Protein AF-A0ABD5LUM9-F1 (afdb_monomer)

Secondary structure (DSSP, 8-state):
-EES-BSEEEEEEESSSSSTTEEEBTTB-----S-SSS------EEEEEEEPTT---B-S-EE----------

Sequence (73 aa):
MKGTAGGVSIQLTAINSTTPNQDVTYNNQSVDFGNGNDPIGNMKFKARMTATAGQTVTEGTVISSATYAVAYK

Structure (mmCIF, N/CA/C/O backbone):
data_AF-A0ABD5LUM9-F1
#
_entry.id   AF-A0ABD5LUM9-F1
#
loop_
_atom_site.group_PDB
_atom_site.id
_atom_site.type_symbol
_atom_site.label_atom_id
_atom_site.label_alt_id
_atom_site.label_comp_id
_atom_site.label_asym_id
_atom_site.label_entity_id
_atom_site.label_seq_id
_atom_site.pdbx_PDB_ins_code
_atom_site.Cartn_x
_atom_site.Cartn_y
_atom_site.Cartn_z
_atom_site.occupancy
_atom_site.B_iso_or_equiv
_atom_site.auth_seq_id
_atom_site.auth_comp_id
_atom_site.auth_asym_id
_atom_site.auth_atom_id
_atom_site.pdbx_PDB_model_num
ATOM 1 N N . MET A 1 1 ? -11.629 -2.375 4.534 1.00 67.44 1 MET A N 1
ATOM 2 C CA . MET A 1 1 ? -10.942 -3.050 5.656 1.00 67.44 1 MET A CA 1
ATOM 3 C C . MET A 1 1 ? -11.958 -3.907 6.389 1.00 67.44 1 MET A C 1
ATOM 5 O O . MET A 1 1 ? -13.112 -3.503 6.487 1.00 67.44 1 MET A O 1
ATOM 9 N N . LYS A 1 2 ? -11.564 -5.103 6.818 1.00 80.88 2 LYS A N 1
ATOM 10 C CA . LYS A 1 2 ? -12.337 -5.967 7.718 1.00 80.88 2 LYS A CA 1
ATOM 11 C C . LYS A 1 2 ? -11.645 -5.960 9.086 1.00 80.88 2 LYS A C 1
ATOM 13 O O . LYS A 1 2 ? -10.465 -5.628 9.166 1.00 80.88 2 LYS A O 1
ATOM 18 N N . GLY A 1 3 ? -12.364 -6.326 10.139 1.00 86.81 3 GLY A N 1
ATOM 19 C CA . GLY A 1 3 ? -11.841 -6.348 11.505 1.00 86.81 3 GLY A CA 1
ATOM 20 C C . GLY A 1 3 ? -12.628 -5.447 12.451 1.00 86.81 3 GLY A C 1
ATOM 21 O O . GLY A 1 3 ? -13.662 -4.897 12.071 1.00 86.81 3 GLY A O 1
ATOM 22 N N . THR A 1 4 ? -12.152 -5.354 13.688 1.00 94.94 4 THR A N 1
ATOM 23 C CA . THR A 1 4 ? -12.835 -4.667 14.798 1.00 94.94 4 THR A CA 1
ATOM 24 C C . THR A 1 4 ? -12.144 -3.382 15.246 1.00 94.94 4 THR A C 1
ATOM 26 O O . THR A 1 4 ? -12.723 -2.640 16.033 1.00 94.94 4 THR A O 1
ATOM 29 N N . ALA A 1 5 ? -10.933 -3.099 14.755 1.00 94.50 5 ALA A N 1
ATOM 30 C CA . ALA A 1 5 ? -10.245 -1.851 15.067 1.00 94.50 5 ALA A CA 1
ATOM 31 C C . ALA A 1 5 ? -10.933 -0.652 14.397 1.00 94.50 5 ALA A C 1
ATOM 33 O O . ALA A 1 5 ? -11.339 -0.716 13.232 1.00 94.50 5 ALA A O 1
ATOM 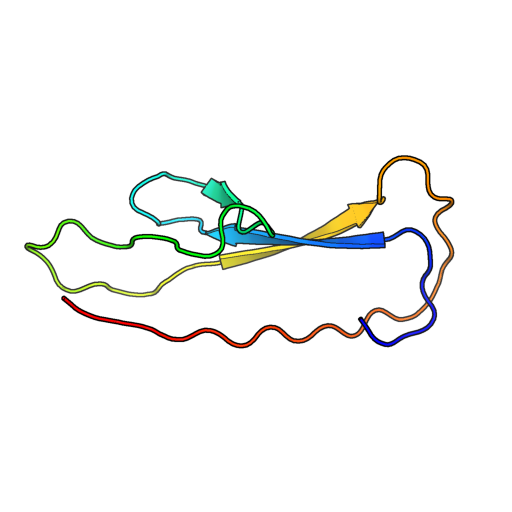34 N N . GLY A 1 6 ? -11.018 0.455 15.129 1.00 95.12 6 GLY A N 1
ATOM 35 C CA . GLY A 1 6 ? -11.613 1.714 14.687 1.00 95.12 6 GLY A CA 1
ATOM 36 C C . GLY A 1 6 ? -10.571 2.822 14.590 1.00 95.12 6 GLY A C 1
ATOM 37 O O . GLY A 1 6 ? -9.533 2.778 15.247 1.00 95.12 6 GLY A O 1
ATOM 38 N N . GLY A 1 7 ? -10.830 3.815 13.737 1.00 94.50 7 GLY A N 1
ATOM 39 C CA . GLY A 1 7 ? -9.993 5.016 13.626 1.00 94.50 7 GLY A CA 1
ATOM 40 C C . GLY A 1 7 ? -8.582 4.798 13.074 1.00 94.50 7 GLY A C 1
ATOM 41 O O . GLY A 1 7 ? -7.735 5.676 13.214 1.00 94.50 7 GLY A O 1
ATOM 42 N N . VAL A 1 8 ? -8.318 3.663 12.425 1.00 94.81 8 VAL A N 1
ATOM 43 C CA . VAL A 1 8 ? -7.020 3.343 11.815 1.00 94.81 8 VAL A CA 1
ATOM 44 C C . VAL A 1 8 ? -7.140 3.097 10.315 1.00 94.81 8 VAL A C 1
ATOM 46 O O . VAL A 1 8 ? -8.205 2.757 9.800 1.00 94.81 8 VAL A O 1
ATOM 49 N N . SER A 1 9 ? -6.026 3.255 9.610 1.00 91.75 9 SER A N 1
ATOM 50 C CA . SER A 1 9 ? -5.850 2.917 8.198 1.00 91.75 9 SER A CA 1
ATOM 51 C C . SER A 1 9 ? -4.478 2.276 7.974 1.00 91.75 9 SER A C 1
ATOM 53 O O . SER A 1 9 ? -3.612 2.314 8.849 1.00 91.75 9 SER A O 1
ATOM 55 N N . ILE A 1 10 ? -4.278 1.655 6.811 1.00 92.50 10 ILE A N 1
ATOM 56 C CA . ILE A 1 10 ? -2.970 1.144 6.389 1.00 92.50 10 ILE A CA 1
ATOM 57 C C . ILE A 1 10 ? -2.415 2.081 5.318 1.00 92.50 10 ILE A C 1
ATOM 59 O O . ILE A 1 10 ? -3.008 2.219 4.252 1.00 92.50 10 ILE A O 1
ATOM 63 N N . GLN A 1 11 ? -1.273 2.700 5.602 1.00 93.56 11 GLN A N 1
ATOM 64 C CA . GLN A 1 11 ? -0.473 3.428 4.624 1.00 93.56 11 GLN A CA 1
ATOM 65 C C . GLN A 1 11 ? 0.458 2.444 3.916 1.00 93.56 11 GLN A C 1
ATOM 67 O O . GLN A 1 11 ? 1.148 1.660 4.575 1.00 93.56 11 GLN A O 1
ATOM 72 N N . LEU A 1 12 ? 0.479 2.500 2.587 1.00 95.06 12 LEU A N 1
ATOM 73 C CA . LEU A 1 12 ? 1.387 1.736 1.743 1.00 95.06 12 LEU A CA 1
ATOM 74 C C . LEU A 1 12 ? 2.351 2.705 1.055 1.00 95.06 12 LEU A C 1
ATOM 76 O O . LEU A 1 12 ? 1.909 3.643 0.397 1.00 95.06 12 LEU A O 1
ATOM 80 N N . THR A 1 13 ? 3.649 2.458 1.179 1.00 96.44 13 THR A N 1
ATOM 81 C CA . THR A 1 13 ? 4.702 3.300 0.600 1.00 96.44 13 THR A CA 1
ATOM 82 C C . THR A 1 13 ? 5.596 2.453 -0.297 1.00 96.44 13 THR A C 1
ATOM 84 O O . THR A 1 13 ? 6.134 1.435 0.150 1.00 96.44 13 THR A 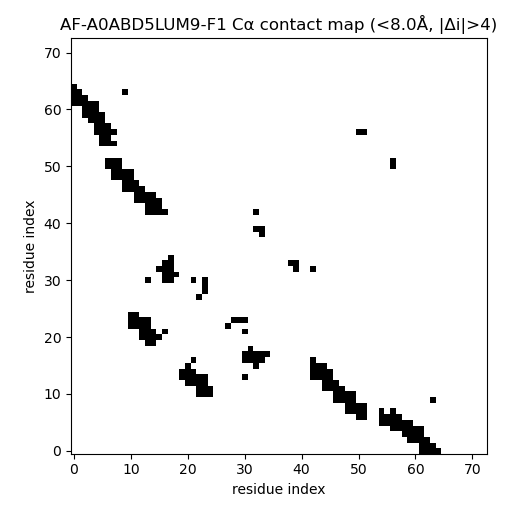O 1
ATOM 87 N N . ALA A 1 14 ? 5.778 2.864 -1.548 1.00 95.75 14 ALA A N 1
ATOM 88 C CA . ALA A 1 14 ? 6.756 2.294 -2.462 1.00 95.75 14 ALA A CA 1
ATOM 89 C C . ALA A 1 14 ? 8.149 2.850 -2.138 1.00 95.75 14 ALA A C 1
ATOM 91 O O . ALA A 1 14 ? 8.397 4.051 -2.206 1.00 95.75 14 ALA A O 1
ATOM 92 N N . ILE A 1 15 ? 9.064 1.975 -1.728 1.00 95.56 15 ILE A N 1
ATOM 93 C CA . ILE A 1 15 ? 10.366 2.384 -1.182 1.00 95.56 15 ILE A CA 1
ATOM 94 C C . ILE A 1 15 ? 11.378 2.668 -2.293 1.00 95.56 15 ILE A C 1
ATOM 96 O O . ILE A 1 15 ? 12.186 3.584 -2.170 1.00 95.56 15 ILE A O 1
ATOM 100 N N . ASN A 1 16 ? 11.332 1.891 -3.373 1.00 91.88 16 ASN A N 1
ATOM 101 C CA . ASN A 1 16 ? 12.293 1.944 -4.476 1.00 91.88 16 ASN A CA 1
ATOM 102 C C . ASN A 1 16 ? 11.641 2.245 -5.835 1.00 91.88 16 ASN A C 1
ATOM 104 O O . ASN A 1 16 ? 12.112 1.768 -6.867 1.00 91.88 16 ASN A O 1
ATOM 108 N N . SER A 1 17 ? 10.546 2.998 -5.825 1.00 93.62 17 SER A N 1
ATOM 109 C CA . SER A 1 17 ? 9.971 3.607 -7.024 1.00 93.62 17 SER A CA 1
ATOM 110 C C . SER A 1 17 ? 10.875 4.706 -7.592 1.00 93.62 17 SER A C 1
ATOM 112 O O . SER A 1 17 ? 11.835 5.134 -6.946 1.00 93.62 17 SER A O 1
ATOM 114 N N . THR A 1 18 ? 10.559 5.181 -8.799 1.00 92.44 18 THR A N 1
ATOM 115 C CA . THR A 1 18 ? 11.257 6.306 -9.456 1.00 92.44 18 THR A CA 1
ATOM 116 C C . THR A 1 18 ? 11.251 7.567 -8.602 1.00 92.44 18 THR A C 1
ATOM 118 O O . THR A 1 18 ? 12.260 8.262 -8.509 1.00 92.44 18 THR A O 1
ATOM 121 N N . THR A 1 19 ? 10.128 7.825 -7.930 1.00 93.44 19 THR A N 1
ATOM 122 C CA . THR A 1 19 ? 10.039 8.770 -6.817 1.00 93.44 19 THR A CA 1
ATOM 123 C C . THR A 1 19 ? 10.265 7.998 -5.515 1.00 93.44 19 THR A C 1
ATOM 125 O O . THR A 1 19 ? 9.415 7.180 -5.164 1.00 93.44 19 THR A O 1
ATOM 128 N N . PRO A 1 20 ? 11.377 8.198 -4.784 1.00 92.38 20 PRO A N 1
ATOM 129 C CA . PRO A 1 20 ? 11.661 7.424 -3.576 1.00 92.38 20 PRO A CA 1
ATOM 130 C C . PRO A 1 20 ? 10.629 7.649 -2.464 1.00 92.38 20 PRO A C 1
ATOM 132 O O . PRO A 1 20 ? 10.226 8.783 -2.212 1.00 92.38 20 PRO A O 1
ATOM 135 N N . ASN A 1 21 ? 10.273 6.582 -1.741 1.00 95.00 21 ASN A N 1
ATOM 136 C CA . ASN A 1 21 ? 9.305 6.608 -0.634 1.00 95.00 21 ASN A CA 1
ATOM 137 C C . ASN A 1 21 ? 7.941 7.209 -1.022 1.00 95.00 21 ASN A C 1
ATOM 139 O O . ASN A 1 21 ? 7.343 7.961 -0.251 1.00 95.00 21 ASN A O 1
ATOM 143 N N . GLN A 1 22 ? 7.452 6.887 -2.219 1.00 96.31 22 GLN A N 1
ATOM 144 C CA . GLN A 1 22 ? 6.178 7.392 -2.714 1.00 96.31 22 GLN A CA 1
ATOM 145 C C . GLN A 1 22 ? 5.009 6.675 -2.039 1.00 96.31 22 GLN A C 1
ATOM 147 O O . GLN A 1 22 ? 4.891 5.450 -2.092 1.00 96.31 22 GLN A O 1
ATOM 152 N N . ASP A 1 23 ? 4.107 7.442 -1.435 1.00 95.75 23 ASP A N 1
ATOM 153 C CA . ASP A 1 23 ? 2.878 6.893 -0.876 1.00 95.75 23 ASP A CA 1
ATOM 154 C C . ASP A 1 23 ? 1.880 6.512 -1.976 1.00 95.75 23 ASP A C 1
ATOM 156 O O . ASP A 1 23 ? 1.597 7.283 -2.902 1.00 95.75 23 ASP A O 1
ATOM 160 N N . VAL A 1 24 ? 1.299 5.323 -1.825 1.00 93.94 24 VAL A N 1
ATOM 161 C CA . VAL A 1 24 ? 0.157 4.864 -2.614 1.00 93.94 24 VAL A CA 1
ATOM 162 C C . VAL A 1 24 ? -1.102 5.384 -1.940 1.00 93.94 24 VAL A C 1
ATOM 164 O O . VAL A 1 24 ? -1.429 5.005 -0.813 1.00 93.94 24 VAL A O 1
ATOM 167 N N . THR A 1 25 ? -1.816 6.269 -2.626 1.00 91.25 25 THR A N 1
ATOM 168 C CA . THR A 1 25 ? -3.027 6.908 -2.096 1.00 91.25 25 THR A CA 1
ATOM 169 C C . THR A 1 25 ? -4.192 6.714 -3.053 1.00 91.25 25 THR A C 1
ATOM 171 O O . THR A 1 25 ? -4.013 6.311 -4.199 1.00 91.25 25 THR A O 1
ATOM 174 N N . TYR A 1 26 ? -5.407 7.047 -2.612 1.00 86.00 26 TYR A N 1
ATOM 175 C CA . TYR A 1 26 ? -6.568 7.045 -3.503 1.00 86.00 26 TYR A CA 1
ATOM 176 C C . TYR A 1 26 ? -6.361 7.940 -4.739 1.00 86.00 26 TYR A C 1
ATOM 178 O O . TYR A 1 26 ? -6.754 7.559 -5.836 1.00 86.00 26 TYR A O 1
ATOM 186 N N . ASN A 1 27 ? -5.690 9.085 -4.571 1.00 89.88 27 ASN A N 1
ATOM 187 C CA . ASN A 1 27 ? -5.401 10.026 -5.656 1.00 89.88 27 ASN A CA 1
ATOM 188 C C . ASN A 1 27 ? -4.143 9.657 -6.459 1.00 89.88 27 ASN A C 1
ATOM 190 O O . ASN A 1 27 ? -3.880 10.266 -7.490 1.00 89.88 27 ASN A O 1
ATOM 194 N N . ASN A 1 28 ? -3.355 8.690 -5.984 1.00 89.31 28 ASN A N 1
ATOM 195 C CA . ASN A 1 28 ? -2.116 8.261 -6.615 1.00 89.31 28 ASN A CA 1
ATOM 196 C C . ASN A 1 28 ? -1.958 6.741 -6.490 1.00 89.31 28 ASN A C 1
ATOM 198 O O . ASN A 1 28 ? -1.272 6.238 -5.598 1.00 89.31 28 ASN A O 1
ATOM 202 N N . GLN A 1 29 ? -2.662 6.023 -7.365 1.00 89.69 29 GLN A N 1
ATOM 203 C CA . GLN A 1 29 ? -2.715 4.556 -7.371 1.00 89.69 29 GLN A CA 1
ATOM 204 C C . GLN A 1 29 ? -1.668 3.919 -8.291 1.00 89.69 29 GLN A C 1
ATOM 206 O O . GLN A 1 29 ? -1.423 2.720 -8.199 1.00 89.69 29 GLN A O 1
ATOM 211 N N . SER A 1 30 ? -1.069 4.710 -9.184 1.00 92.12 30 SER A N 1
ATOM 212 C CA . SER A 1 30 ? -0.004 4.261 -10.081 1.00 92.12 30 SER A CA 1
ATOM 213 C C . SER A 1 30 ? 1.350 4.655 -9.505 1.00 92.12 30 SER A C 1
ATOM 215 O O . SER A 1 30 ? 1.526 5.777 -9.035 1.00 92.12 30 SER A O 1
ATOM 217 N N . VAL A 1 31 ? 2.291 3.717 -9.525 1.00 92.94 31 VAL A N 1
ATOM 218 C CA . VAL A 1 31 ? 3.663 3.920 -9.065 1.00 92.94 31 VAL A CA 1
ATOM 219 C C . VAL A 1 31 ? 4.593 3.368 -10.124 1.00 92.94 31 VAL A C 1
ATOM 221 O O . VAL A 1 31 ? 4.477 2.201 -10.501 1.00 92.94 31 VAL A O 1
ATOM 224 N N . ASP A 1 32 ? 5.530 4.199 -10.559 1.00 92.50 32 ASP A N 1
ATOM 225 C CA . ASP A 1 32 ? 6.510 3.813 -11.559 1.00 92.50 32 ASP A CA 1
ATOM 226 C C . ASP A 1 32 ? 7.758 3.227 -10.893 1.00 92.50 32 ASP A C 1
ATOM 228 O O . ASP A 1 32 ? 8.272 3.735 -9.889 1.00 92.50 32 ASP A O 1
ATOM 232 N N . PHE A 1 33 ? 8.267 2.151 -11.484 1.00 91.31 33 PHE A N 1
ATOM 233 C CA . PHE A 1 33 ? 9.499 1.488 -11.074 1.00 91.31 33 PHE A CA 1
ATOM 234 C C . PHE A 1 33 ? 10.457 1.400 -12.264 1.00 91.31 33 PHE A C 1
ATOM 236 O O . PHE A 1 33 ? 10.037 1.146 -13.389 1.00 91.31 33 PHE A O 1
ATOM 243 N N . GLY A 1 34 ? 11.756 1.554 -11.998 1.00 85.00 34 GLY A N 1
ATOM 244 C CA . GLY A 1 34 ? 12.802 1.464 -13.020 1.00 85.00 34 GLY A CA 1
ATOM 245 C C . GLY A 1 34 ? 12.961 2.724 -13.877 1.00 85.00 34 GLY A C 1
ATOM 246 O O . GLY A 1 34 ? 12.279 3.723 -13.689 1.00 85.00 34 GLY A O 1
ATOM 247 N N . ASN A 1 35 ? 13.919 2.683 -14.801 1.00 82.12 35 ASN A N 1
ATOM 248 C CA . ASN A 1 35 ? 14.311 3.809 -15.659 1.00 82.12 35 ASN A CA 1
ATOM 249 C C . ASN A 1 35 ? 14.020 3.559 -17.155 1.00 82.12 35 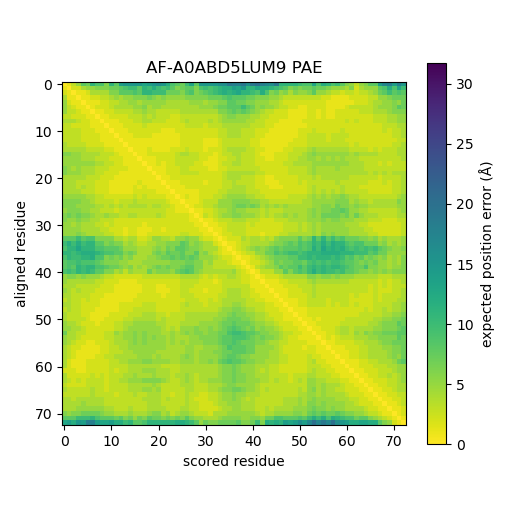ASN A C 1
ATOM 251 O O . ASN A 1 35 ? 14.452 4.343 -17.994 1.00 82.12 35 ASN A O 1
ATOM 255 N N . GLY A 1 36 ? 13.347 2.450 -17.486 1.00 79.8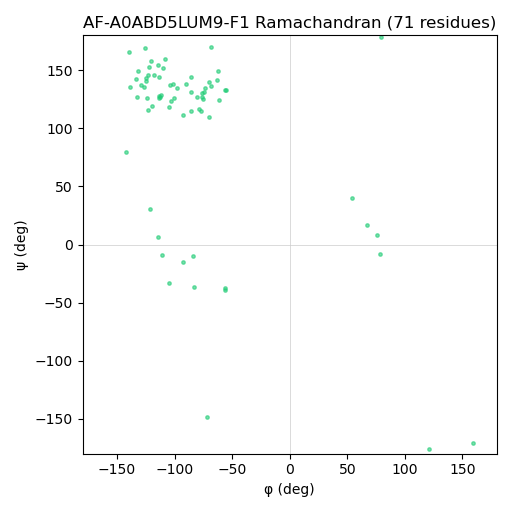8 36 GLY A N 1
ATOM 256 C CA . GLY A 1 36 ? 13.068 2.021 -18.862 1.00 79.88 36 GLY A CA 1
ATOM 257 C C . GLY A 1 36 ? 14.238 1.357 -19.601 1.00 79.88 36 GLY A C 1
ATOM 258 O O . GLY A 1 36 ? 14.020 0.801 -20.670 1.00 79.88 36 GLY A O 1
ATOM 259 N N . ASN A 1 37 ? 15.451 1.364 -19.042 1.00 83.56 37 ASN A N 1
ATOM 260 C CA . ASN A 1 37 ? 16.646 0.780 -19.665 1.00 83.56 37 ASN A CA 1
ATOM 261 C C . ASN A 1 37 ? 17.049 -0.551 -19.023 1.00 83.56 37 ASN A C 1
ATOM 263 O O . ASN A 1 37 ? 17.554 -1.441 -19.704 1.00 83.56 37 ASN A O 1
ATOM 267 N N . ASP A 1 38 ? 16.806 -0.684 -17.718 1.00 83.69 38 ASP A N 1
ATOM 268 C CA . ASP A 1 38 ? 17.191 -1.848 -16.929 1.00 83.69 38 ASP A CA 1
ATOM 269 C C . ASP A 1 38 ? 15.968 -2.674 -16.499 1.00 83.69 38 ASP A C 1
ATOM 271 O O . ASP A 1 38 ? 14.877 -2.122 -16.297 1.00 83.69 38 ASP A O 1
ATOM 275 N N . PRO A 1 39 ? 16.129 -3.994 -16.286 1.00 81.75 39 PRO A N 1
ATOM 276 C CA . PRO A 1 39 ? 15.084 -4.817 -15.695 1.00 81.75 39 PRO A CA 1
ATOM 277 C C . PRO A 1 39 ? 14.621 -4.264 -14.343 1.00 81.75 39 PRO A C 1
ATOM 279 O O . PRO A 1 39 ? 15.425 -3.977 -13.452 1.00 81.75 39 PRO A O 1
ATOM 282 N N . ILE A 1 40 ? 13.303 -4.177 -14.162 1.00 78.94 40 ILE A N 1
ATOM 283 C CA . ILE A 1 40 ? 12.714 -3.852 -12.863 1.00 78.94 40 ILE A CA 1
ATOM 284 C C . ILE A 1 40 ? 12.935 -5.061 -11.946 1.00 78.94 40 ILE A C 1
ATOM 286 O O . ILE A 1 40 ? 12.351 -6.123 -12.150 1.00 78.94 40 ILE A O 1
ATOM 290 N N . GLY A 1 41 ? 13.811 -4.907 -10.950 1.00 82.38 41 GLY A N 1
ATOM 291 C CA . GLY A 1 41 ? 14.022 -5.903 -9.899 1.00 82.38 41 GLY A CA 1
ATOM 292 C C . GLY A 1 41 ? 12.846 -5.973 -8.913 1.00 82.38 41 GLY A C 1
ATOM 293 O O . GLY A 1 41 ? 11.696 -5.705 -9.245 1.00 82.38 41 GLY A O 1
ATOM 294 N N . ASN A 1 42 ? 13.121 -6.302 -7.649 1.00 90.12 42 ASN A N 1
ATOM 295 C CA . ASN A 1 42 ? 12.068 -6.368 -6.630 1.00 90.12 42 ASN A CA 1
ATOM 296 C C . ASN A 1 42 ? 11.387 -5.005 -6.433 1.00 90.12 42 ASN A C 1
ATOM 298 O O . ASN A 1 42 ? 12.047 -4.038 -6.052 1.00 90.12 42 ASN A O 1
ATOM 302 N N . MET A 1 43 ? 10.063 -4.950 -6.574 1.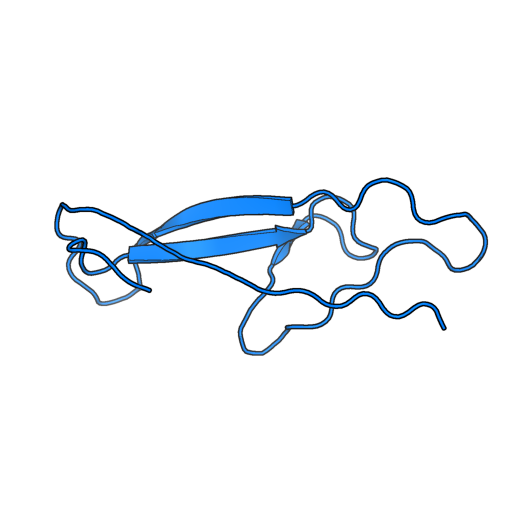00 90.94 43 MET A N 1
ATOM 303 C CA . MET A 1 43 ? 9.256 -3.820 -6.106 1.00 90.94 43 MET A CA 1
ATOM 304 C C . MET A 1 43 ? 9.092 -3.932 -4.585 1.00 90.94 43 MET A C 1
ATOM 306 O O . MET A 1 43 ? 8.516 -4.900 -4.083 1.00 90.94 43 MET A O 1
ATOM 310 N N . LYS A 1 44 ? 9.640 -2.976 -3.832 1.00 93.19 44 LYS A N 1
ATOM 311 C CA . LYS A 1 44 ? 9.629 -2.990 -2.364 1.00 93.19 44 LYS A CA 1
ATOM 312 C C . LYS A 1 44 ? 8.579 -2.027 -1.841 1.00 93.19 44 LYS A C 1
ATOM 314 O O . LYS A 1 44 ? 8.656 -0.824 -2.081 1.00 93.19 44 LYS A O 1
ATOM 319 N N . PHE A 1 45 ? 7.665 -2.555 -1.039 1.00 94.44 45 PHE A N 1
ATOM 320 C CA . PHE A 1 45 ? 6.656 -1.767 -0.349 1.00 94.44 45 PHE A CA 1
ATOM 321 C C . PHE A 1 45 ? 6.807 -1.891 1.162 1.00 94.44 45 PHE A C 1
ATOM 323 O O . PHE A 1 45 ? 7.150 -2.952 1.687 1.00 94.44 45 PHE A O 1
ATOM 330 N N . LYS A 1 46 ? 6.504 -0.802 1.862 1.00 95.75 46 LYS A N 1
ATOM 331 C CA . LYS A 1 46 ? 6.337 -0.772 3.311 1.00 95.75 46 LYS A CA 1
ATOM 332 C C . LYS A 1 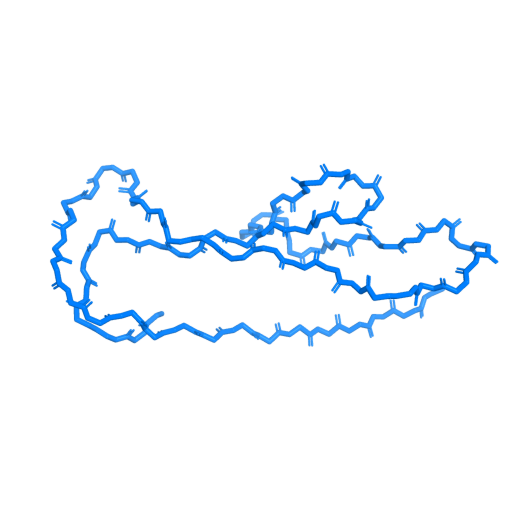46 ? 4.872 -0.513 3.622 1.00 95.75 46 LYS A C 1
ATOM 334 O O . LYS A 1 46 ? 4.300 0.447 3.121 1.00 95.75 46 LYS A O 1
ATOM 339 N N . ALA A 1 47 ? 4.289 -1.350 4.471 1.00 94.50 47 ALA A N 1
ATOM 340 C CA . ALA A 1 47 ? 2.967 -1.121 5.033 1.00 94.50 47 ALA A CA 1
ATOM 341 C C . ALA A 1 47 ? 3.098 -0.653 6.487 1.00 94.50 47 ALA A C 1
ATOM 343 O O . ALA A 1 47 ? 3.905 -1.193 7.249 1.00 94.50 47 ALA A O 1
ATOM 344 N N . ARG A 1 48 ? 2.308 0.347 6.879 1.00 94.12 48 ARG A N 1
ATOM 345 C CA . ARG A 1 48 ? 2.242 0.850 8.255 1.00 94.12 48 ARG A CA 1
ATOM 346 C C . ARG A 1 48 ? 0.796 1.138 8.638 1.00 94.12 48 ARG A C 1
ATOM 348 O O . ARG A 1 48 ? 0.076 1.780 7.883 1.00 94.12 48 ARG A O 1
ATOM 355 N N . MET A 1 49 ? 0.396 0.726 9.836 1.00 92.69 49 MET A N 1
ATOM 356 C CA . MET A 1 49 ? -0.859 1.175 10.437 1.00 92.69 49 MET A CA 1
ATOM 357 C C . MET A 1 49 ? -0.720 2.622 10.923 1.00 92.69 49 MET A C 1
ATOM 359 O O . MET A 1 49 ? 0.248 2.955 11.606 1.00 92.69 49 MET A O 1
ATOM 363 N N . THR A 1 50 ? -1.675 3.478 10.572 1.00 93.56 50 THR A N 1
ATOM 364 C CA . THR A 1 50 ? -1.707 4.895 10.952 1.00 93.56 50 THR A CA 1
ATOM 365 C C . THR A 1 50 ? -3.078 5.277 11.496 1.00 93.56 50 THR A C 1
ATOM 367 O O . THR A 1 50 ? -4.094 4.722 11.076 1.00 93.56 50 THR A O 1
ATOM 370 N N . ALA A 1 51 ? -3.116 6.235 12.420 1.00 95.00 51 ALA A N 1
ATOM 371 C CA . ALA A 1 51 ? -4.367 6.823 12.877 1.00 95.00 51 ALA A CA 1
ATOM 372 C C . ALA A 1 51 ? -4.996 7.642 11.742 1.00 95.00 51 ALA A C 1
ATOM 374 O O . ALA A 1 51 ? -4.305 8.385 11.037 1.00 95.00 51 ALA A O 1
ATOM 375 N N . THR A 1 52 ? -6.302 7.497 11.560 1.00 91.81 52 THR A N 1
ATOM 376 C CA . THR A 1 52 ? -7.068 8.287 10.598 1.00 91.81 52 THR A CA 1
ATOM 377 C C . THR A 1 52 ? -7.384 9.643 11.219 1.00 91.81 52 THR A C 1
ATOM 379 O O . THR A 1 52 ? -7.921 9.717 12.323 1.00 91.81 52 THR A O 1
ATOM 382 N N . ALA A 1 53 ? -7.049 10.727 10.516 1.00 92.69 53 ALA A N 1
ATOM 383 C CA . ALA A 1 53 ? -7.260 12.081 11.017 1.00 92.69 53 ALA A CA 1
ATOM 384 C C . ALA A 1 53 ? -8.736 12.321 11.388 1.00 92.69 53 ALA A C 1
ATOM 386 O O . ALA A 1 53 ? -9.641 11.981 10.626 1.00 92.69 53 ALA A O 1
ATOM 387 N N . GLY A 1 54 ? -8.963 12.903 12.568 1.00 94.88 54 GLY A N 1
ATOM 388 C CA . GLY A 1 54 ? -10.304 13.214 13.072 1.00 94.88 54 GLY A CA 1
ATOM 389 C C . GLY A 1 54 ? -11.105 12.017 13.591 1.00 94.88 54 GLY A C 1
ATOM 390 O O . GLY A 1 54 ? -12.282 12.184 13.890 1.00 94.88 54 GLY A O 1
ATOM 391 N N . GLN A 1 55 ? -10.503 10.829 13.708 1.00 95.06 55 GLN A N 1
ATOM 392 C CA . GLN A 1 55 ? -11.170 9.632 14.223 1.00 95.06 55 GLN A CA 1
ATOM 393 C C . GLN A 1 55 ? -10.575 9.188 15.562 1.00 95.06 55 GLN A C 1
ATOM 395 O O . GLN A 1 55 ? -9.365 9.266 15.778 1.00 95.06 55 GLN A O 1
ATOM 400 N N . THR A 1 56 ? -11.419 8.670 16.455 1.00 96.31 56 THR A N 1
ATOM 401 C CA . THR A 1 56 ? -10.972 8.008 17.687 1.00 96.31 56 THR A CA 1
ATOM 402 C C . THR A 1 56 ? -10.441 6.616 17.360 1.00 96.31 56 THR A C 1
ATOM 404 O O . THR A 1 56 ? -11.135 5.818 16.730 1.00 96.31 56 THR A O 1
ATOM 407 N N . VAL A 1 57 ? -9.217 6.314 17.798 1.00 96.56 57 VAL A N 1
ATOM 408 C CA . VAL A 1 57 ? -8.621 4.981 17.647 1.00 96.56 57 VAL A CA 1
ATOM 409 C C . VAL A 1 57 ? -9.226 4.032 18.676 1.00 96.56 57 VAL A C 1
ATOM 411 O O . VAL A 1 57 ? -9.244 4.344 19.866 1.00 96.56 57 VAL A O 1
ATOM 414 N N . THR A 1 58 ? -9.684 2.864 18.228 1.00 96.69 58 THR A N 1
ATOM 415 C CA . THR A 1 58 ? -10.158 1.791 19.111 1.00 96.69 58 THR A CA 1
ATOM 416 C C . THR A 1 58 ? -9.415 0.497 18.818 1.00 96.69 58 THR A C 1
ATOM 418 O O . THR A 1 58 ? -9.149 0.164 17.659 1.00 96.69 58 THR A O 1
ATOM 421 N N . GLU A 1 59 ? -9.086 -0.239 19.877 1.00 95.69 59 GLU A N 1
ATOM 422 C CA . GLU A 1 59 ? -8.400 -1.523 19.772 1.00 95.69 59 GLU A CA 1
ATOM 423 C C . GLU A 1 59 ? -9.231 -2.552 19.005 1.00 95.69 59 GLU A C 1
ATOM 425 O O . GLU A 1 59 ? -10.464 -2.548 19.026 1.00 95.69 59 GLU A O 1
ATOM 430 N N . GLY A 1 60 ? -8.539 -3.459 18.324 1.00 94.81 60 GLY A N 1
ATOM 431 C CA . GLY A 1 60 ? -9.173 -4.543 17.600 1.00 94.81 60 GLY A CA 1
ATOM 432 C C . GLY A 1 60 ? -8.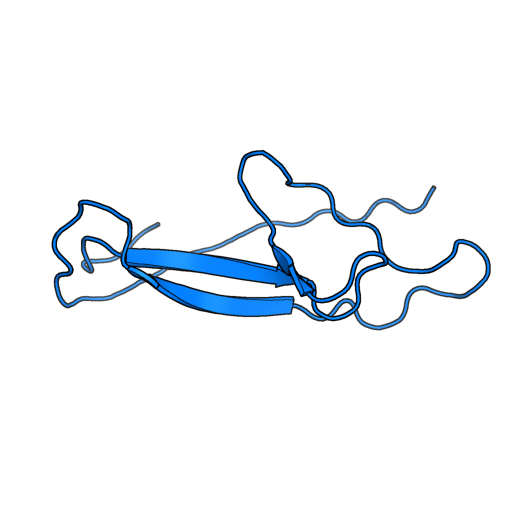277 -5.123 16.520 1.00 94.81 60 GLY A C 1
ATOM 433 O O . GLY A 1 60 ? -7.092 -4.812 16.408 1.00 94.81 60 GLY A O 1
ATOM 434 N N . THR A 1 61 ? -8.867 -5.983 15.700 1.00 94.31 61 THR A N 1
ATOM 435 C CA . THR A 1 61 ? -8.177 -6.600 14.567 1.00 94.31 61 THR A CA 1
ATOM 436 C C . THR A 1 61 ? -8.244 -5.702 13.336 1.00 94.31 61 THR A C 1
ATOM 438 O O . THR A 1 61 ? -9.265 -5.059 13.085 1.00 94.31 61 THR A O 1
ATOM 441 N N . VAL A 1 62 ? -7.173 -5.691 12.540 1.00 92.06 62 VAL A N 1
ATOM 442 C CA . VAL A 1 62 ? -7.137 -5.058 11.216 1.00 92.06 62 VAL A CA 1
ATOM 443 C C . VAL A 1 62 ? -6.820 -6.129 10.186 1.00 92.06 62 VAL A C 1
ATOM 445 O O . VAL A 1 62 ? -5.760 -6.747 10.228 1.00 92.06 62 VAL A O 1
ATOM 448 N N . ILE A 1 63 ? -7.732 -6.332 9.241 1.00 91.38 63 ILE A N 1
ATOM 449 C CA . ILE A 1 63 ? -7.545 -7.219 8.096 1.00 91.38 63 ILE A CA 1
ATOM 450 C C . ILE A 1 63 ? -7.757 -6.380 6.838 1.00 91.38 63 ILE A C 1
ATOM 452 O O . ILE A 1 63 ? -8.845 -5.851 6.581 1.00 91.38 63 ILE A O 1
ATOM 456 N N . SER A 1 64 ? -6.701 -6.232 6.046 1.00 87.19 64 SER A N 1
ATOM 457 C CA . SER A 1 64 ? -6.731 -5.465 4.806 1.00 87.19 64 SER A CA 1
ATOM 458 C C . SER A 1 64 ? -6.056 -6.245 3.690 1.00 87.19 64 SER A C 1
ATOM 460 O O . SER A 1 64 ? -5.056 -6.922 3.911 1.00 87.19 64 SER A O 1
ATOM 462 N N . SER A 1 65 ? -6.612 -6.128 2.493 1.00 89.69 65 SER A N 1
ATOM 463 C CA . SER A 1 65 ? -6.088 -6.717 1.269 1.00 89.69 65 SER A CA 1
ATOM 464 C C . SER A 1 65 ? -6.011 -5.629 0.209 1.00 89.69 65 SER A C 1
ATOM 466 O O . SER A 1 65 ? -6.953 -4.848 0.062 1.00 89.69 65 SER A O 1
ATOM 468 N N . ALA A 1 66 ? -4.918 -5.608 -0.542 1.00 86.50 66 ALA A N 1
ATOM 469 C CA . ALA A 1 66 ? -4.773 -4.793 -1.736 1.00 86.50 66 ALA A CA 1
ATOM 470 C C . ALA A 1 66 ? -4.361 -5.706 -2.890 1.00 86.50 66 ALA A C 1
ATOM 472 O O . ALA A 1 66 ? -3.497 -6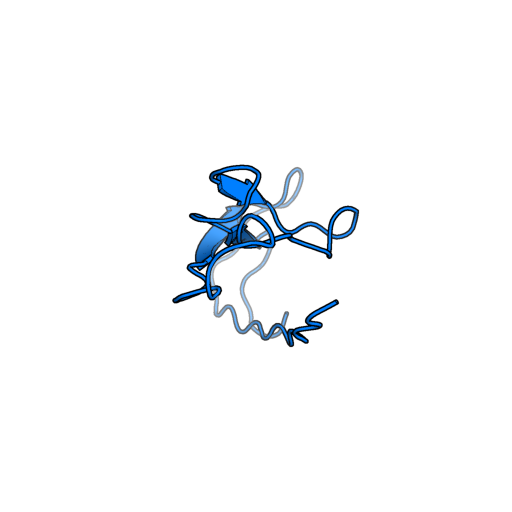.567 -2.725 1.00 86.50 66 ALA A O 1
ATOM 473 N N . THR A 1 67 ? -4.987 -5.509 -4.044 1.00 90.56 67 THR A N 1
ATOM 474 C CA . THR A 1 67 ? -4.609 -6.171 -5.292 1.00 90.56 67 THR A CA 1
ATOM 475 C C . THR A 1 67 ? -3.809 -5.180 -6.117 1.00 90.56 67 THR A C 1
ATOM 477 O O . THR A 1 67 ? -4.176 -4.009 -6.192 1.00 90.56 67 THR A O 1
ATOM 480 N N . TYR A 1 68 ? -2.730 -5.639 -6.739 1.00 88.88 68 TYR A N 1
ATOM 481 C CA . TYR A 1 68 ? -1.931 -4.838 -7.655 1.00 88.88 68 TYR A CA 1
ATOM 482 C C . TYR A 1 68 ? -1.877 -5.519 -9.020 1.00 88.88 68 TYR A C 1
ATOM 484 O O . TYR A 1 68 ? -1.991 -6.740 -9.127 1.00 88.88 68 TYR A O 1
ATOM 492 N N . ALA A 1 69 ? -1.702 -4.709 -10.057 1.00 89.56 69 ALA A N 1
ATOM 493 C CA . ALA A 1 69 ? -1.414 -5.157 -11.408 1.00 89.56 69 ALA A CA 1
ATOM 494 C C . ALA A 1 69 ? -0.113 -4.496 -11.862 1.00 89.56 69 ALA A C 1
ATOM 496 O O . ALA A 1 69 ? 0.172 -3.359 -11.484 1.00 89.56 69 ALA A O 1
ATOM 497 N N . VAL A 1 70 ? 0.669 -5.213 -12.662 1.00 86.56 70 VAL A N 1
ATOM 498 C CA . VAL A 1 70 ? 1.923 -4.712 -13.226 1.00 86.56 70 VAL A CA 1
ATOM 499 C C . VAL A 1 70 ? 1.735 -4.596 -14.728 1.00 86.56 70 VAL A C 1
ATOM 501 O O . VAL A 1 70 ? 1.354 -5.566 -15.381 1.00 86.56 70 VAL A O 1
ATOM 504 N N . ALA A 1 71 ? 2.000 -3.411 -15.265 1.00 84.38 71 ALA A N 1
ATOM 505 C CA . ALA A 1 71 ? 2.082 -3.184 -16.696 1.00 84.38 71 ALA A CA 1
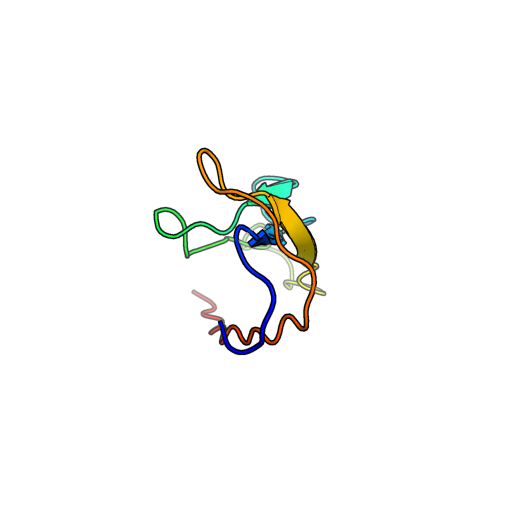ATOM 506 C C . ALA A 1 71 ? 3.526 -2.817 -17.039 1.00 84.38 71 ALA A C 1
ATOM 508 O O . ALA A 1 71 ? 4.090 -1.908 -16.435 1.00 84.38 71 ALA A O 1
ATOM 509 N N . TYR A 1 72 ? 4.105 -3.523 -18.004 1.00 76.44 72 TYR A N 1
ATOM 510 C CA . TYR A 1 72 ? 5.349 -3.124 -18.651 1.00 76.44 72 TYR A CA 1
ATOM 511 C C . TYR A 1 72 ? 4.976 -2.479 -19.988 1.00 76.44 72 TYR A C 1
ATOM 513 O O . TYR A 1 72 ? 4.190 -3.062 -20.740 1.00 76.44 72 TYR A O 1
ATOM 521 N N . LYS A 1 73 ? 5.456 -1.260 -20.229 1.00 70.00 73 LYS A N 1
ATOM 522 C CA . LYS A 1 73 ? 5.207 -0.489 -21.449 1.00 70.00 73 LYS A CA 1
ATOM 523 C C . LYS A 1 73 ? 6.525 -0.170 -22.125 1.00 70.00 73 LYS A C 1
ATOM 525 O O . LYS A 1 73 ? 7.482 0.116 -21.374 1.00 70.00 73 LYS A O 1
#

Solvent-accessible surface area (backbone atoms only — not comparable to full-atom values): 4845 Å² total; per-residue (Å²): 123,51,69,62,43,36,31,61,45,76,49,42,26,31,53,67,28,70,58,68,60,38,65,56,41,96,91,37,77,78,82,59,64,56,81,88,82,57,85,68,68,88,86,45,73,48,78,43,82,41,77,36,89,98,46,71,72,42,81,64,47,82,44,78,87,84,88,84,84,88,83,89,132

InterPro domains:
  IPR008966 Adhesion domain superfamily [SSF49401] (3-73)
  IPR036937 Fimbrial-type adhesion domain superfamily [G3DSA:2.60.40.1090] (1-72)

Radius of gyration: 14.96 Å; Cα contacts (8 Å, |Δi|>4): 114; chains: 1; bounding box: 30×20×41 Å

Organism: Proteus mirabilis (NCBI:txid584)

Foldseek 3Di:
DDKDKWQKDKWKFFQQFPPHRHTCDPVHPDTHADDLPDDGDDGDMDIDMDGHPPIDTDDMDDDDDDDDDDDDD

Nearest PDB structures (foldseek):
  7ah9-assembly1_5C  TM=1.952E-01  e=8.061E+00  Salmonella enterica subsp. enterica serovar Typhimurium str. LT2

pLDDT: mean 90.45, std 6.0, range [67.44, 96.69]

Mean predicted aligned error: 3.95 Å